Protein AF-A0A9W6GWD5-F1 (afdb_monomer_lite)

Radius of gyration: 29.73 Å; chains: 1; bounding box: 38×53×94 Å

pLDDT: mean 72.75, std 11.53, range [46.66, 92.12]

Organism: NCBI:txid29468

Sequence (64 aa):
MPQKQAETDKPPVHGQMTVEEAGRLGGHKGGQRVKQLIEEGKDAERADPGEDIETTDEEEDGEA

Structure (mmCIF, N/CA/C/O backbone):
data_AF-A0A9W6GWD5-F1
#
_entry.id   AF-A0A9W6GWD5-F1
#
loop_
_atom_site.group_PDB
_atom_site.id
_atom_site.type_symbol
_atom_site.label_atom_id
_atom_site.label_alt_id
_atom_site.label_comp_id
_atom_site.label_asym_id
_atom_site.label_entity_id
_atom_site.label_seq_id
_atom_site.pdbx_PDB_ins_code
_atom_site.Cartn_x
_atom_site.Cartn_y
_atom_site.Cartn_z
_atom_site.occupancy
_atom_site.B_iso_or_equiv
_atom_site.auth_seq_id
_atom_site.auth_comp_id
_atom_site.auth_asym_id
_atom_site.auth_atom_id
_atom_site.pdbx_PDB_model_num
ATOM 1 N N . MET A 1 1 ? -22.343 -18.107 47.845 1.00 48.25 1 MET A N 1
ATOM 2 C CA . MET A 1 1 ? -21.668 -17.486 46.685 1.00 48.25 1 MET A CA 1
ATOM 3 C C . MET A 1 1 ? -22.269 -18.092 45.420 1.00 48.25 1 MET A C 1
ATOM 5 O O . MET A 1 1 ? -21.990 -19.257 45.163 1.00 48.25 1 MET A O 1
ATOM 9 N N . PRO A 1 2 ? -23.164 -17.408 44.691 1.00 53.84 2 PRO A N 1
ATOM 10 C CA . PRO A 1 2 ? -23.705 -17.950 43.447 1.00 53.84 2 PRO A CA 1
ATOM 11 C C . PRO A 1 2 ? -22.654 -17.856 42.331 1.00 53.84 2 PRO A C 1
ATOM 13 O O . PRO A 1 2 ? -22.157 -16.777 42.021 1.00 53.84 2 PRO A O 1
ATOM 16 N N . GLN A 1 3 ? -22.302 -19.004 41.754 1.00 64.12 3 GLN A N 1
ATOM 17 C CA . GLN A 1 3 ? -21.472 -19.119 40.555 1.00 64.12 3 GLN A CA 1
ATOM 18 C C . GLN A 1 3 ? -22.339 -18.795 39.334 1.00 64.12 3 GLN A C 1
ATOM 20 O O . GLN A 1 3 ? -23.405 -19.394 39.180 1.00 64.12 3 GLN A O 1
ATOM 25 N N . LYS A 1 4 ? -21.922 -17.866 38.463 1.00 56.38 4 LYS A N 1
ATOM 26 C CA . LYS A 1 4 ? -22.640 -17.629 37.205 1.00 56.38 4 LYS A CA 1
ATOM 27 C C . LYS A 1 4 ? -21.702 -17.236 36.056 1.00 56.38 4 LYS A C 1
ATOM 29 O O . LYS A 1 4 ? -21.251 -16.105 35.968 1.00 56.38 4 LYS A O 1
ATOM 34 N N . GLN A 1 5 ? -21.501 -18.236 35.193 1.00 46.66 5 GLN A N 1
ATOM 35 C CA . GLN A 1 5 ? -21.363 -18.161 33.733 1.00 46.66 5 GLN A CA 1
ATOM 36 C C . GLN A 1 5 ? -20.053 -17.590 33.163 1.00 46.66 5 GLN A C 1
ATOM 38 O O . GLN A 1 5 ? -19.954 -16.427 32.794 1.00 46.66 5 GLN A O 1
ATOM 43 N N . ALA A 1 6 ? -19.080 -18.490 32.978 1.00 56.81 6 ALA A N 1
ATOM 44 C CA . ALA A 1 6 ? -18.109 -18.398 31.892 1.00 56.81 6 ALA A CA 1
ATOM 45 C C . ALA A 1 6 ? -18.832 -18.699 30.565 1.00 56.81 6 ALA A C 1
ATOM 47 O O . ALA A 1 6 ? -18.908 -19.845 30.132 1.00 56.81 6 ALA A O 1
ATOM 48 N N . GLU A 1 7 ? -19.447 -17.684 29.965 1.00 61.03 7 GLU A N 1
ATOM 49 C CA . GLU A 1 7 ? -20.005 -17.769 28.614 1.00 61.03 7 GLU A CA 1
ATOM 50 C C . GLU A 1 7 ? -19.003 -17.154 27.632 1.00 61.03 7 GLU A C 1
ATOM 52 O O . GLU A 1 7 ? -19.111 -15.987 27.279 1.00 61.03 7 GLU A O 1
ATOM 57 N N . THR A 1 8 ? -17.993 -17.915 27.210 1.00 60.69 8 THR A N 1
ATOM 58 C CA . THR A 1 8 ? -17.137 -17.533 26.072 1.00 60.69 8 THR A CA 1
ATOM 59 C C . THR A 1 8 ? -16.709 -18.777 25.298 1.00 60.69 8 THR A C 1
ATOM 61 O O . THR A 1 8 ? -15.530 -19.104 25.230 1.00 60.69 8 THR A O 1
ATOM 64 N N . ASP A 1 9 ? -17.680 -19.494 24.736 1.00 57.97 9 ASP A N 1
ATOM 65 C CA . ASP A 1 9 ? -17.427 -20.591 23.790 1.00 57.97 9 ASP A CA 1
ATOM 66 C C . ASP A 1 9 ? -18.341 -20.437 22.563 1.00 57.97 9 ASP A C 1
ATOM 68 O O . ASP A 1 9 ? -19.113 -21.314 22.179 1.00 57.97 9 ASP A O 1
ATOM 72 N N . LYS A 1 10 ? -18.335 -19.227 21.987 1.00 63.38 10 LYS A N 1
ATOM 73 C CA . LYS A 1 10 ? -18.896 -18.979 20.656 1.00 63.38 10 LYS A CA 1
ATOM 74 C C . LYS A 1 10 ? -17.726 -18.891 19.676 1.00 63.38 10 LYS A C 1
ATOM 76 O O . LYS A 1 10 ? -16.839 -18.067 19.905 1.00 63.38 10 LYS A O 1
ATOM 81 N N . PRO A 1 11 ? -17.701 -19.701 18.602 1.00 63.06 11 PRO A N 1
ATOM 82 C CA . PRO A 1 11 ? -16.665 -19.581 17.586 1.00 63.06 11 PRO A CA 1
ATOM 83 C C . PRO A 1 11 ? -16.717 -18.172 16.975 1.00 63.06 11 PRO A C 1
ATOM 85 O O . PRO A 1 11 ? -17.817 -17.623 16.834 1.00 63.06 11 PRO A O 1
ATOM 88 N N . PRO A 1 12 ? -15.566 -17.568 16.625 1.00 64.88 12 PRO A N 1
ATOM 89 C CA . PRO A 1 12 ? -15.530 -16.208 16.108 1.00 64.88 12 PRO A CA 1
ATOM 90 C C . PRO A 1 12 ? -16.379 -16.127 14.839 1.00 64.88 12 PRO A C 1
ATOM 92 O O . PRO A 1 12 ? -16.088 -16.759 13.821 1.00 64.88 12 PRO A O 1
ATOM 95 N N . VAL A 1 13 ? -17.466 -15.363 14.914 1.00 69.31 13 VAL A N 1
ATOM 96 C CA . VAL A 1 13 ? -18.335 -15.105 13.767 1.00 69.31 13 VAL A CA 1
ATOM 97 C C . VAL A 1 13 ? -17.561 -14.197 12.808 1.00 69.31 13 VAL A C 1
ATOM 99 O O . VAL A 1 13 ? -16.969 -13.203 13.237 1.00 69.31 13 VAL A O 1
ATOM 102 N N . HIS A 1 14 ? -17.542 -14.527 11.512 1.00 67.19 14 HIS A N 1
ATOM 103 C CA . HIS A 1 14 ? -16.960 -13.647 10.492 1.00 67.19 14 HIS A CA 1
ATOM 104 C C . HIS A 1 14 ? -17.534 -12.228 10.646 1.00 67.19 14 HIS A C 1
ATOM 106 O O . HIS A 1 14 ? -18.750 -12.049 10.669 1.00 67.19 14 HIS A O 1
ATOM 112 N N . GLY A 1 15 ? -16.655 -11.233 10.796 1.00 68.12 15 GLY A N 1
ATOM 113 C CA . GLY A 1 15 ? -17.038 -9.836 11.029 1.00 68.1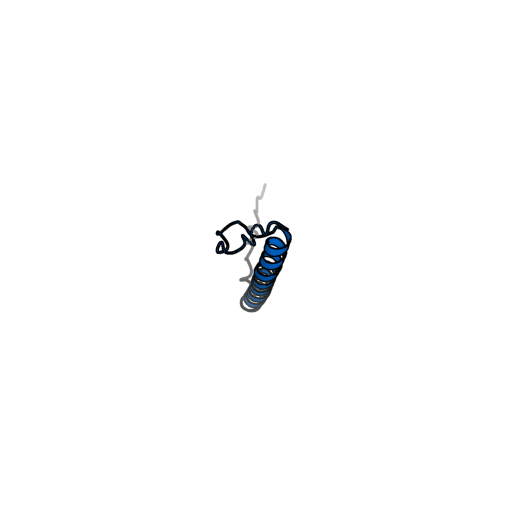2 15 GLY A CA 1
ATOM 114 C C . GLY A 1 15 ? -17.030 -9.368 12.491 1.00 68.12 15 GLY A C 1
ATOM 115 O O . GLY A 1 15 ? -17.282 -8.194 12.728 1.00 68.12 15 GLY A O 1
ATOM 116 N N . GLN A 1 16 ? -16.698 -10.221 13.468 1.00 77.31 16 GLN A N 1
ATOM 117 C CA . GLN A 1 16 ? -16.532 -9.820 14.882 1.00 77.31 16 GLN A CA 1
ATOM 118 C C . GLN A 1 16 ? -15.087 -9.454 15.266 1.00 77.31 16 GLN A C 1
ATOM 120 O O . GLN A 1 16 ? -14.727 -9.450 16.440 1.00 77.31 16 GLN A O 1
ATOM 125 N N . MET A 1 17 ? -14.247 -9.154 14.276 1.00 82.94 17 MET A N 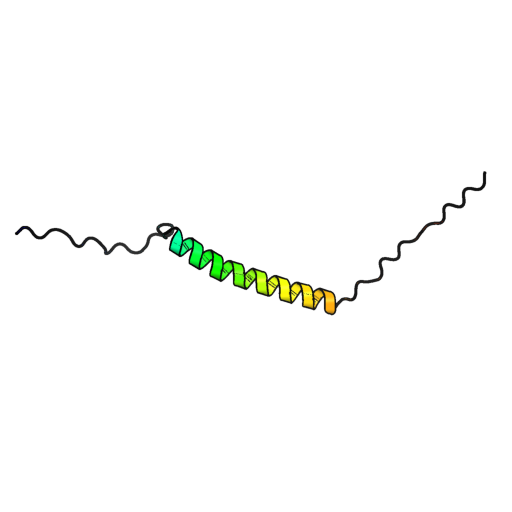1
ATOM 126 C CA . MET A 1 17 ? -12.861 -8.753 14.499 1.00 82.94 17 MET A CA 1
ATOM 127 C C . MET A 1 17 ? -12.787 -7.354 15.118 1.00 82.94 17 MET A C 1
ATOM 129 O O . MET A 1 17 ? -13.538 -6.455 14.737 1.00 82.94 17 MET A O 1
ATOM 133 N N . THR A 1 18 ? -11.856 -7.152 16.049 1.00 84.62 18 THR A N 1
ATOM 134 C CA . THR A 1 18 ? -11.618 -5.822 16.628 1.00 84.62 18 THR A CA 1
ATOM 135 C C . THR A 1 18 ? -10.995 -4.875 15.597 1.00 84.62 18 THR A C 1
ATOM 137 O O . THR A 1 18 ? -10.296 -5.307 14.681 1.00 84.62 18 THR A O 1
ATOM 140 N N . VAL A 1 19 ? -11.204 -3.562 15.748 1.00 83.44 19 VAL A N 1
ATOM 141 C CA . VAL A 1 19 ? -10.604 -2.557 14.846 1.00 83.44 19 VAL A CA 1
ATOM 142 C C . VAL A 1 19 ? -9.073 -2.625 14.865 1.00 83.44 19 VAL A C 1
ATOM 144 O O . VAL A 1 19 ? -8.442 -2.505 13.816 1.00 83.44 19 VAL A O 1
ATOM 147 N N . GLU A 1 20 ? -8.470 -2.867 16.033 1.00 81.62 20 GLU A N 1
ATOM 148 C CA . GLU A 1 20 ? -7.017 -3.031 16.163 1.00 81.62 20 GLU A CA 1
ATOM 149 C C . GLU A 1 20 ? -6.513 -4.252 15.379 1.00 81.62 20 GLU A C 1
ATOM 151 O O . GLU A 1 20 ? -5.539 -4.162 14.630 1.00 81.62 20 GLU A O 1
ATOM 156 N N . GLU A 1 21 ? -7.196 -5.389 15.510 1.00 82.06 21 GLU A N 1
ATOM 157 C CA . GLU A 1 21 ? -6.855 -6.623 14.804 1.00 82.06 21 GLU A CA 1
ATOM 158 C C . GLU A 1 21 ? -7.056 -6.486 13.288 1.00 82.06 21 GLU A C 1
ATOM 160 O O . GLU A 1 21 ? -6.182 -6.880 12.512 1.00 82.06 21 GLU A O 1
ATOM 165 N N . ALA A 1 22 ? -8.139 -5.833 12.856 1.00 83.62 22 ALA A N 1
ATOM 166 C CA . ALA A 1 22 ? -8.393 -5.532 11.450 1.00 83.62 22 ALA A CA 1
ATOM 167 C C . ALA A 1 22 ? -7.320 -4.604 10.862 1.00 83.62 22 ALA A C 1
ATOM 169 O O . ALA A 1 22 ? -6.806 -4.869 9.775 1.00 83.62 22 ALA A O 1
ATOM 170 N N . GLY A 1 23 ? -6.927 -3.554 11.592 1.00 82.00 23 GLY A N 1
ATOM 171 C CA . GLY A 1 23 ? -5.854 -2.644 11.190 1.00 82.00 23 GLY A CA 1
ATOM 172 C C . GLY A 1 23 ? -4.501 -3.348 11.087 1.00 82.00 23 GLY A C 1
ATOM 173 O O . GLY A 1 23 ? -3.788 -3.183 10.096 1.00 82.00 23 GLY A O 1
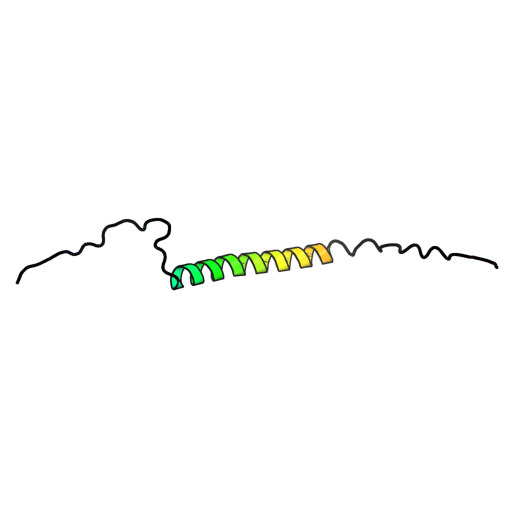ATOM 174 N N . ARG A 1 24 ? -4.170 -4.205 12.061 1.00 82.50 24 ARG A N 1
ATOM 175 C CA . ARG A 1 24 ? -2.937 -5.005 12.057 1.00 82.50 24 ARG A CA 1
ATOM 176 C C . ARG A 1 24 ? -2.879 -5.947 10.852 1.00 82.50 24 ARG A C 1
ATOM 178 O O . ARG A 1 24 ? -1.867 -5.992 10.153 1.00 82.50 24 ARG A O 1
ATOM 185 N N . LEU A 1 25 ? -3.962 -6.675 10.580 1.00 80.31 25 LEU A N 1
ATOM 186 C CA . LEU A 1 25 ? -4.038 -7.607 9.453 1.00 80.31 25 LEU A CA 1
ATOM 187 C C . LEU A 1 25 ? -4.060 -6.887 8.099 1.00 80.31 25 LEU A C 1
ATOM 189 O O . LEU A 1 25 ? -3.379 -7.325 7.170 1.00 80.31 25 LEU A O 1
ATOM 193 N N . GLY A 1 26 ? -4.802 -5.783 7.992 1.00 77.06 26 GLY A N 1
ATOM 194 C CA . GLY A 1 26 ? -4.877 -4.953 6.791 1.00 77.06 26 GLY A CA 1
ATOM 195 C C . GLY A 1 26 ? -3.536 -4.306 6.451 1.00 77.06 26 GLY A C 1
ATOM 196 O O . GLY A 1 26 ? -3.081 -4.406 5.314 1.00 77.06 26 GLY A O 1
ATOM 197 N N . GLY A 1 27 ? -2.849 -3.733 7.443 1.00 76.75 27 GLY A N 1
ATOM 198 C CA . GLY A 1 27 ? -1.513 -3.161 7.271 1.00 76.75 27 GLY A CA 1
ATOM 199 C C . GLY A 1 27 ? -0.473 -4.208 6.867 1.00 76.75 27 GLY A C 1
ATOM 200 O O . GLY A 1 27 ? 0.308 -3.980 5.943 1.00 76.75 27 GLY A O 1
ATOM 201 N N . HIS A 1 28 ? -0.495 -5.389 7.492 1.00 74.50 28 HIS A N 1
ATOM 202 C CA . HIS A 1 28 ? 0.473 -6.442 7.189 1.00 74.50 28 HIS A CA 1
ATOM 203 C C . HIS A 1 28 ? 0.268 -7.066 5.799 1.00 74.50 28 HIS A C 1
ATOM 205 O O . HIS A 1 28 ? 1.244 -7.282 5.081 1.00 74.50 28 HIS A O 1
ATOM 211 N N . LYS A 1 29 ? -0.981 -7.333 5.390 1.00 76.81 29 LYS A N 1
ATOM 212 C CA . LYS A 1 29 ? -1.283 -7.901 4.063 1.00 76.81 29 LYS A CA 1
ATOM 213 C C . LYS A 1 29 ? -1.178 -6.858 2.948 1.00 76.81 29 LYS A C 1
ATOM 215 O O . LYS A 1 29 ? -0.595 -7.140 1.904 1.00 76.81 29 LYS A O 1
ATOM 220 N N . GLY A 1 30 ? -1.695 -5.651 3.176 1.00 78.62 30 GLY A N 1
ATOM 221 C CA . GLY A 1 30 ? -1.653 -4.558 2.205 1.00 78.62 30 GLY A CA 1
ATOM 222 C C . GLY A 1 30 ? -0.227 -4.084 1.927 1.00 78.62 30 GLY A C 1
ATOM 223 O O . GLY A 1 30 ? 0.170 -3.994 0.769 1.00 78.62 30 GLY A O 1
ATOM 22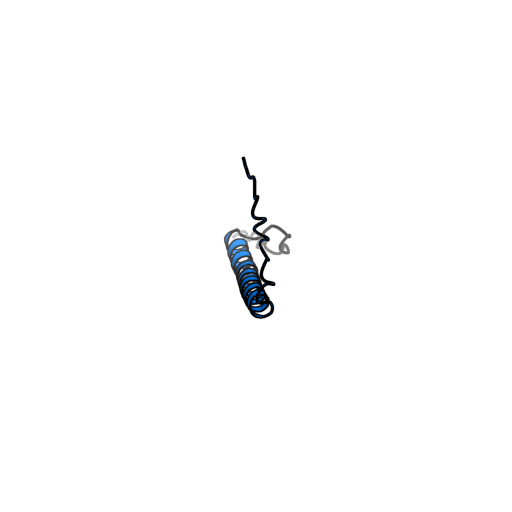4 N N . GLY A 1 31 ? 0.578 -3.870 2.973 1.00 80.12 31 GLY A N 1
ATOM 225 C CA . GLY A 1 31 ? 1.957 -3.393 2.827 1.00 80.12 31 GLY A CA 1
ATOM 226 C C . GLY A 1 31 ? 2.856 -4.355 2.046 1.00 80.12 31 GLY A C 1
ATOM 227 O O . GLY A 1 31 ? 3.638 -3.922 1.201 1.00 80.12 31 GLY A O 1
ATOM 228 N N . GLN A 1 32 ? 2.704 -5.667 2.262 1.00 83.62 32 GLN A N 1
ATOM 229 C CA . GLN A 1 32 ? 3.443 -6.682 1.502 1.00 83.62 32 GLN A CA 1
ATOM 230 C C . GLN A 1 32 ? 3.061 -6.682 0.018 1.00 83.62 32 GLN A C 1
ATOM 232 O O . GLN A 1 32 ? 3.943 -6.761 -0.835 1.00 83.62 32 GLN A O 1
ATOM 237 N N . ARG A 1 33 ? 1.766 -6.545 -0.300 1.00 86.06 33 ARG A N 1
ATOM 238 C CA . ARG A 1 33 ? 1.306 -6.513 -1.693 1.00 86.06 33 ARG A CA 1
ATOM 239 C C . ARG A 1 33 ? 1.778 -5.259 -2.424 1.00 86.06 33 ARG A C 1
ATOM 241 O O . ARG A 1 33 ? 2.226 -5.367 -3.558 1.00 86.06 33 ARG A O 1
ATOM 248 N N . VAL A 1 34 ? 1.727 -4.096 -1.771 1.00 87.62 34 VAL A N 1
ATOM 249 C CA . VAL A 1 34 ? 2.230 -2.835 -2.341 1.00 87.62 34 VAL A CA 1
ATOM 250 C C . VAL A 1 34 ? 3.724 -2.932 -2.643 1.00 87.62 34 VAL A C 1
ATOM 252 O O . VAL A 1 34 ? 4.146 -2.549 -3.728 1.00 87.62 34 VAL A O 1
ATOM 255 N N . LYS A 1 35 ? 4.521 -3.501 -1.730 1.00 88.56 35 LYS A N 1
ATOM 256 C CA . LYS A 1 35 ? 5.959 -3.690 -1.956 1.00 88.56 35 LYS A CA 1
ATOM 257 C C . LYS A 1 35 ? 6.244 -4.549 -3.195 1.00 88.56 35 LYS A C 1
ATOM 259 O O . LYS A 1 35 ? 7.058 -4.146 -4.016 1.00 88.56 35 LYS A O 1
ATOM 264 N N . GLN A 1 36 ? 5.550 -5.681 -3.342 1.00 89.06 36 GLN A N 1
ATOM 265 C CA . GLN A 1 36 ? 5.701 -6.559 -4.511 1.00 89.06 36 GLN A CA 1
ATOM 266 C C . GLN A 1 36 ? 5.359 -5.840 -5.818 1.00 89.06 36 GLN A C 1
ATOM 268 O O . GLN A 1 36 ? 6.119 -5.926 -6.771 1.00 89.06 36 GLN A O 1
ATOM 273 N N . LEU A 1 37 ? 4.250 -5.094 -5.845 1.00 91.94 37 LEU A N 1
ATOM 274 C CA . LEU A 1 37 ? 3.829 -4.351 -7.036 1.00 91.94 37 LEU A CA 1
ATOM 275 C C . LEU A 1 37 ? 4.843 -3.270 -7.438 1.00 91.94 37 LEU A C 1
ATOM 277 O O . LEU A 1 37 ? 5.059 -3.040 -8.623 1.00 91.94 37 LEU A O 1
ATOM 281 N N . ILE A 1 38 ? 5.478 -2.614 -6.461 1.00 92.12 38 ILE A N 1
AT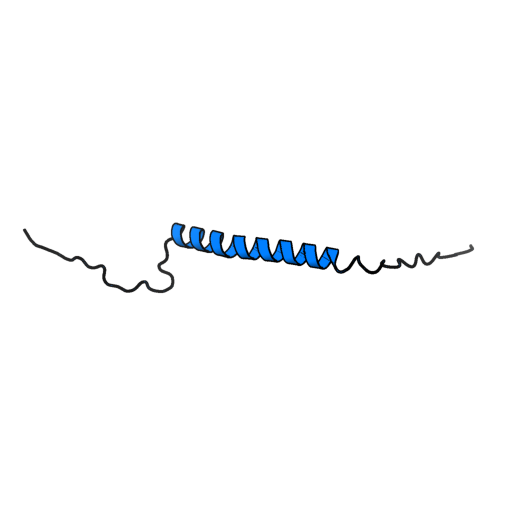OM 282 C CA . ILE A 1 38 ? 6.533 -1.626 -6.727 1.00 92.12 38 ILE A CA 1
ATOM 283 C C . ILE A 1 38 ? 7.777 -2.295 -7.321 1.00 92.12 38 ILE A C 1
ATOM 285 O O . ILE A 1 38 ? 8.381 -1.740 -8.233 1.00 92.12 38 ILE A O 1
ATOM 289 N N . GLU A 1 39 ? 8.191 -3.447 -6.789 1.00 91.69 39 GLU A N 1
ATOM 290 C CA . GLU A 1 39 ? 9.345 -4.191 -7.312 1.00 91.69 39 GLU A CA 1
ATOM 291 C C . GLU A 1 39 ? 9.079 -4.682 -8.744 1.00 91.69 39 GLU A C 1
ATOM 293 O O . GLU A 1 39 ? 9.878 -4.404 -9.632 1.00 91.69 39 GLU A O 1
ATOM 298 N N . GLU A 1 40 ? 7.912 -5.281 -8.994 1.00 90.12 40 GLU A N 1
ATOM 299 C CA . GLU A 1 40 ? 7.490 -5.741 -10.325 1.00 90.12 40 GLU A CA 1
ATOM 300 C C . GLU A 1 40 ? 7.443 -4.599 -11.354 1.00 90.12 40 GLU A C 1
ATOM 302 O O . GLU A 1 40 ? 7.944 -4.753 -12.465 1.00 90.12 40 GLU A O 1
ATOM 307 N N . GLY A 1 41 ? 6.909 -3.430 -10.980 1.00 88.19 41 GLY A N 1
ATOM 308 C CA . GLY A 1 41 ? 6.880 -2.259 -11.861 1.00 88.19 41 GLY A CA 1
ATOM 309 C C . GLY A 1 41 ? 8.275 -1.747 -12.236 1.00 88.19 41 GLY A C 1
ATOM 310 O O . GLY A 1 41 ? 8.508 -1.408 -13.393 1.00 88.19 41 GLY A O 1
ATOM 311 N N . LYS A 1 42 ? 9.220 -1.743 -11.287 1.00 88.38 42 LYS A N 1
ATOM 312 C CA . LYS A 1 42 ? 10.617 -1.349 -11.546 1.00 88.38 42 LYS A CA 1
ATOM 313 C C . LYS A 1 42 ? 11.343 -2.340 -12.447 1.00 88.38 42 LYS A C 1
ATOM 315 O O . LYS A 1 42 ? 12.135 -1.933 -13.292 1.00 88.38 42 LYS A O 1
ATOM 320 N N . ASP A 1 43 ? 11.106 -3.633 -12.245 1.00 85.19 43 ASP A N 1
ATOM 321 C CA . ASP A 1 43 ? 11.707 -4.671 -13.079 1.00 85.19 43 ASP A CA 1
ATOM 322 C C . ASP A 1 43 ? 11.144 -4.626 -14.506 1.00 85.19 43 ASP A C 1
ATOM 324 O O . ASP A 1 43 ? 11.910 -4.771 -15.458 1.00 85.19 43 ASP A O 1
ATOM 328 N N . ALA A 1 44 ? 9.846 -4.350 -14.667 1.00 82.62 44 ALA A N 1
ATOM 329 C CA . ALA A 1 44 ? 9.215 -4.152 -15.971 1.00 82.62 44 ALA A CA 1
ATOM 330 C C . ALA A 1 44 ? 9.775 -2.924 -16.709 1.00 82.62 44 ALA A C 1
ATOM 332 O O . ALA A 1 44 ? 10.164 -3.043 -17.866 1.00 82.62 44 ALA A O 1
ATOM 333 N N . GLU A 1 45 ? 9.907 -1.781 -16.027 1.00 77.31 45 GLU A N 1
ATOM 334 C CA . GLU A 1 45 ? 10.524 -0.563 -16.582 1.00 77.31 45 GLU A CA 1
ATOM 335 C C . GLU A 1 45 ? 11.981 -0.795 -17.009 1.00 77.31 45 GLU A C 1
ATOM 337 O O . GLU A 1 45 ? 12.456 -0.254 -18.002 1.00 77.31 45 GLU A O 1
ATOM 342 N N . ARG A 1 46 ? 12.717 -1.633 -16.272 1.00 76.81 46 ARG A N 1
ATOM 343 C CA . ARG A 1 46 ? 14.105 -1.962 -16.607 1.00 76.81 46 ARG A CA 1
ATOM 344 C C . ARG A 1 46 ? 14.225 -2.954 -17.767 1.00 76.81 46 ARG A C 1
ATOM 346 O O . ARG A 1 46 ? 15.253 -2.961 -18.444 1.00 76.81 46 ARG A O 1
ATOM 353 N N . ALA A 1 47 ? 13.237 -3.829 -17.938 1.00 73.06 47 ALA A N 1
ATOM 354 C CA . ALA A 1 47 ? 13.218 -4.840 -18.990 1.00 73.06 47 ALA A CA 1
ATOM 355 C C . ALA A 1 47 ? 12.776 -4.275 -20.347 1.00 73.06 47 ALA A C 1
ATOM 357 O O . ALA A 1 47 ? 13.170 -4.823 -21.374 1.00 73.06 47 ALA A O 1
ATOM 358 N N . ASP A 1 48 ? 12.009 -3.187 -20.340 1.00 68.00 48 ASP A N 1
ATOM 359 C CA . ASP A 1 48 ? 11.513 -2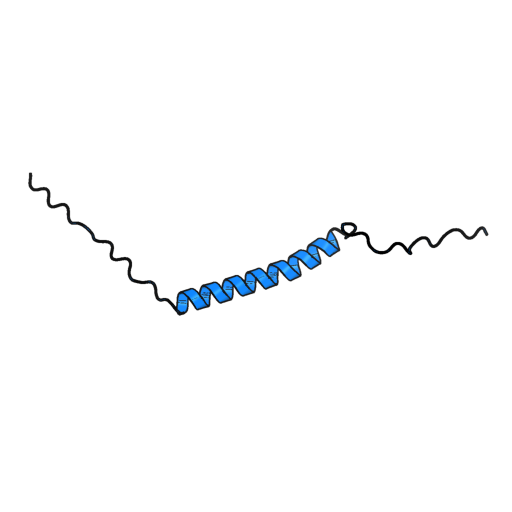.513 -21.534 1.00 68.00 48 ASP A CA 1
ATOM 360 C C . ASP A 1 48 ? 11.949 -1.036 -21.504 1.00 68.00 48 ASP A C 1
ATOM 362 O O . ASP A 1 48 ? 11.236 -0.192 -20.950 1.00 68.00 48 ASP A O 1
ATOM 366 N N . PRO A 1 49 ? 13.159 -0.702 -22.004 1.00 62.81 49 PRO A N 1
ATOM 367 C CA . PRO A 1 49 ? 13.529 0.688 -22.223 1.00 62.81 49 PRO A CA 1
ATOM 368 C C . PRO A 1 49 ? 12.615 1.192 -23.336 1.00 62.81 49 PRO A C 1
ATOM 370 O O . PRO A 1 49 ? 12.871 0.897 -24.499 1.00 62.81 49 PRO A O 1
ATOM 373 N N . GLY A 1 50 ? 11.519 1.840 -22.934 1.00 61.31 50 GLY A N 1
ATOM 374 C CA . GLY A 1 50 ? 10.372 2.139 -23.782 1.00 61.31 50 GLY A CA 1
ATOM 375 C C . GLY A 1 50 ? 10.749 2.491 -25.214 1.00 61.31 50 GLY A C 1
ATOM 376 O O . GLY A 1 50 ? 11.640 3.306 -25.441 1.00 61.31 50 GLY A O 1
ATOM 377 N N . GLU A 1 51 ? 10.055 1.848 -26.152 1.00 62.56 51 GLU A N 1
ATOM 378 C CA . GLU A 1 51 ? 10.037 2.221 -27.562 1.00 62.56 51 GLU A CA 1
ATOM 379 C C . GLU A 1 51 ? 9.918 3.745 -27.648 1.00 62.56 51 GLU A C 1
ATOM 381 O O . GLU A 1 51 ? 8.944 4.324 -27.153 1.00 62.56 51 GLU A O 1
ATOM 386 N N . ASP A 1 52 ? 10.971 4.382 -28.172 1.00 63.06 52 ASP A N 1
ATOM 387 C CA . ASP A 1 52 ? 11.024 5.821 -28.378 1.00 63.06 52 ASP A CA 1
ATOM 388 C C . ASP A 1 52 ? 9.744 6.210 -29.114 1.00 63.06 52 ASP A C 1
ATOM 390 O O . ASP A 1 52 ? 9.517 5.812 -30.257 1.00 63.06 52 ASP A O 1
ATOM 394 N N . ILE A 1 53 ? 8.862 6.930 -28.422 1.00 66.75 53 ILE A N 1
ATOM 395 C CA . ILE A 1 53 ? 7.646 7.452 -29.025 1.00 66.75 53 ILE A CA 1
ATOM 396 C C . ILE A 1 53 ? 8.152 8.467 -30.046 1.00 66.75 53 ILE A C 1
ATOM 398 O O . ILE A 1 53 ? 8.525 9.577 -29.666 1.00 66.75 53 ILE A O 1
ATOM 402 N N . GLU A 1 54 ? 8.245 8.071 -31.316 1.00 62.06 54 GLU A N 1
ATOM 403 C CA . GLU A 1 54 ? 8.552 8.986 -32.408 1.00 62.06 54 GLU A CA 1
ATOM 404 C C . GLU A 1 54 ? 7.402 9.995 -32.467 1.00 62.06 54 GLU A C 1
ATOM 406 O O . GLU A 1 54 ? 6.371 9.776 -33.103 1.00 62.06 54 GLU A O 1
ATOM 411 N N . THR A 1 55 ? 7.540 11.106 -31.741 1.00 66.38 55 THR A N 1
ATOM 412 C CA . THR A 1 55 ? 6.786 12.320 -32.022 1.00 66.38 55 THR A CA 1
ATOM 413 C C . THR A 1 55 ? 7.190 12.733 -33.423 1.00 66.38 55 THR A C 1
ATOM 415 O O . THR A 1 55 ? 8.247 13.324 -33.629 1.00 66.38 55 THR A O 1
ATOM 418 N N . THR A 1 56 ? 6.382 12.353 -34.409 1.00 65.50 56 THR A N 1
ATOM 419 C CA . THR A 1 56 ? 6.441 12.945 -35.736 1.00 65.50 56 THR A CA 1
ATOM 420 C C . THR A 1 56 ? 6.015 14.398 -35.573 1.00 65.50 56 THR A C 1
ATOM 422 O O . THR A 1 56 ? 4.823 14.706 -35.581 1.00 65.50 56 THR A O 1
ATOM 425 N N . ASP A 1 57 ? 6.986 15.279 -35.345 1.00 63.81 57 ASP A N 1
ATOM 426 C CA . ASP A 1 57 ? 6.833 16.706 -35.594 1.00 63.81 57 ASP A CA 1
ATOM 427 C C . ASP A 1 57 ? 6.591 16.856 -37.104 1.00 63.81 57 ASP A C 1
ATOM 429 O O . ASP A 1 57 ? 7.518 16.923 -37.912 1.00 63.81 57 ASP A O 1
ATOM 433 N N . GLU A 1 58 ? 5.320 16.792 -37.505 1.00 63.88 58 GLU A N 1
ATOM 434 C CA . GLU A 1 58 ? 4.888 17.227 -38.826 1.00 63.88 58 GLU A CA 1
ATOM 435 C C . GLU A 1 58 ? 5.109 18.744 -38.881 1.00 63.88 58 GLU A C 1
ATOM 437 O O . GLU A 1 58 ? 4.305 19.527 -38.378 1.00 63.88 58 GLU A O 1
ATOM 442 N N . GLU A 1 59 ? 6.251 19.156 -39.435 1.00 62.75 59 GLU A N 1
ATOM 443 C CA . GLU A 1 59 ? 6.513 20.538 -39.835 1.00 62.75 59 GLU A CA 1
ATOM 444 C C . GLU A 1 59 ? 5.408 20.965 -40.818 1.00 62.75 59 GLU A C 1
ATOM 446 O O . GLU A 1 59 ? 5.406 20.592 -41.994 1.00 62.75 59 GLU A O 1
ATOM 451 N N . GLU A 1 60 ? 4.430 21.716 -40.311 1.00 67.44 60 GLU A N 1
ATOM 452 C CA . GLU A 1 60 ? 3.408 22.393 -41.104 1.00 67.44 60 GLU A CA 1
ATOM 453 C C . GLU A 1 60 ? 4.076 23.560 -41.850 1.00 67.44 60 GLU A C 1
ATOM 455 O O . GLU A 1 60 ? 4.089 24.704 -41.394 1.00 67.44 60 GLU A O 1
ATOM 460 N N . ASP A 1 61 ? 4.679 23.252 -43.002 1.00 65.25 61 ASP A N 1
ATOM 461 C CA . ASP A 1 61 ? 5.061 24.243 -44.007 1.00 65.25 61 ASP A CA 1
ATOM 462 C C . ASP A 1 61 ? 3.790 24.843 -44.625 1.00 65.25 61 ASP A C 1
ATOM 464 O O . ASP A 1 61 ? 3.210 24.328 -45.584 1.00 65.25 61 ASP A O 1
ATOM 468 N N . GLY A 1 62 ? 3.318 25.921 -44.003 1.00 63.06 62 GLY A N 1
ATOM 469 C CA . GLY A 1 62 ? 2.338 26.831 -44.569 1.00 63.06 62 GLY A CA 1
ATOM 470 C C . GLY A 1 62 ? 3.024 28.079 -45.116 1.00 63.06 62 GLY A C 1
ATOM 471 O O . GLY A 1 62 ? 3.054 29.105 -44.436 1.00 63.06 62 GLY A O 1
ATOM 472 N N . GLU A 1 63 ? 3.547 28.014 -46.343 1.00 65.81 63 GLU A N 1
ATOM 473 C CA . GLU A 1 63 ? 3.859 29.209 -47.135 1.00 65.81 63 GLU A CA 1
ATOM 474 C C . GLU A 1 63 ? 2.595 30.085 -47.288 1.00 65.81 63 GLU A C 1
ATOM 476 O O . GLU A 1 63 ? 1.540 29.611 -47.726 1.00 65.81 63 GLU A O 1
ATOM 481 N N . ALA A 1 64 ? 2.701 31.376 -46.949 1.00 67.44 64 ALA A N 1
ATOM 482 C CA . ALA A 1 64 ? 1.684 32.404 -47.201 1.00 67.44 64 ALA A CA 1
ATOM 483 C C . ALA A 1 64 ? 2.308 33.674 -47.790 1.00 67.44 64 ALA A C 1
ATOM 485 O O . ALA A 1 64 ? 3.376 34.101 -47.292 1.00 67.44 64 ALA A O 1
#

Foldseek 3Di:
DDDDDPPDDDDDDPPNDDPVRVCVVCCVVVVVVVVVVVVVVVVVCVVDVDDPPPPPPPPPPDDD

Secondary structure (DSSP, 8-state):
-------------TT---HHHHHHHHHHHHHHHHHHHHHHHHHHHHH-----------------